Protein AF-A0A916YB67-F1 (afdb_monomer_lite)

Radius of gyration: 15.61 Å; chains: 1; bounding box: 50×26×40 Å

Sequence (137 aa):
MENSEIAQKIKKYHSDEIRLILFICATDLTKYSDDELVNFTEDIEGRIEVLFEPTFLSSISDYIQIDKGIIKDFHKLRNTLTNLYSSQWHKKMKDNKTYWFKVNNLSLDILQKLRLNYIEPLTFIENNFEVDWIYEI

Structure (mmCIF, N/CA/C/O backbone):
data_AF-A0A916YB67-F1
#
_entry.id   AF-A0A916YB67-F1
#
loop_
_atom_site.group_PDB
_atom_site.id
_atom_site.type_symbol
_atom_site.label_atom_id
_atom_site.label_alt_id
_atom_site.label_comp_id
_atom_site.label_asym_id
_atom_site.label_entity_id
_atom_site.label_seq_id
_atom_site.pdbx_PDB_ins_code
_atom_site.Cartn_x
_atom_site.Cartn_y
_atom_site.Cartn_z
_atom_site.occupancy
_atom_site.B_iso_or_equiv
_atom_site.auth_seq_id
_atom_site.auth_comp_id
_atom_site.auth_asym_id
_atom_site.auth_atom_id
_atom_site.pdbx_PDB_model_num
ATOM 1 N N . MET A 1 1 ? 25.055 -2.752 -21.618 1.00 57.00 1 MET A N 1
ATOM 2 C CA . MET A 1 1 ? 24.326 -3.885 -21.007 1.00 57.00 1 MET A CA 1
ATOM 3 C C . MET A 1 1 ? 24.085 -3.646 -19.519 1.00 57.00 1 MET A C 1
ATOM 5 O O . MET A 1 1 ? 22.926 -3.677 -19.137 1.00 57.00 1 MET A O 1
ATOM 9 N N . GLU A 1 2 ? 25.095 -3.264 -18.726 1.00 57.69 2 GLU A N 1
ATOM 10 C CA . GLU A 1 2 ? 24.955 -2.946 -17.282 1.00 57.69 2 GLU A CA 1
ATOM 11 C C . GLU A 1 2 ? 23.834 -1.947 -16.929 1.00 57.69 2 GLU A C 1
ATOM 13 O O . GLU A 1 2 ? 23.067 -2.183 -15.998 1.00 57.69 2 GLU A O 1
ATOM 18 N N . ASN A 1 3 ? 23.651 -0.876 -17.713 1.00 63.28 3 ASN A N 1
ATOM 19 C CA . ASN A 1 3 ? 22.595 0.117 -17.452 1.00 63.28 3 ASN A CA 1
ATOM 20 C C . ASN A 1 3 ? 21.166 -0.462 -17.498 1.00 63.28 3 ASN A C 1
ATOM 22 O O . ASN A 1 3 ? 20.267 0.077 -16.857 1.00 63.28 3 ASN A O 1
ATOM 26 N N . SER A 1 4 ? 20.942 -1.553 -18.240 1.00 78.56 4 SER A N 1
ATOM 27 C CA . SER A 1 4 ? 19.622 -2.192 -18.333 1.00 78.56 4 SER A CA 1
ATOM 28 C C . SER A 1 4 ? 19.315 -3.045 -17.103 1.00 78.56 4 SER A C 1
ATOM 30 O O . SER A 1 4 ? 18.172 -3.078 -16.652 1.00 78.56 4 SER A O 1
ATOM 32 N N . GLU A 1 5 ? 20.318 -3.724 -16.548 1.00 82.12 5 GLU A N 1
ATOM 33 C CA . GLU A 1 5 ? 20.150 -4.576 -15.366 1.00 82.12 5 GLU A CA 1
ATOM 34 C C . GLU A 1 5 ? 19.912 -3.739 -14.110 1.00 82.12 5 GLU A C 1
ATOM 36 O O . GLU A 1 5 ? 19.015 -4.041 -13.323 1.00 82.12 5 GLU A O 1
ATOM 41 N N . ILE A 1 6 ? 20.654 -2.638 -13.956 1.00 84.00 6 ILE A N 1
ATOM 42 C CA . ILE A 1 6 ? 20.450 -1.686 -12.857 1.00 84.00 6 ILE A CA 1
ATOM 43 C C 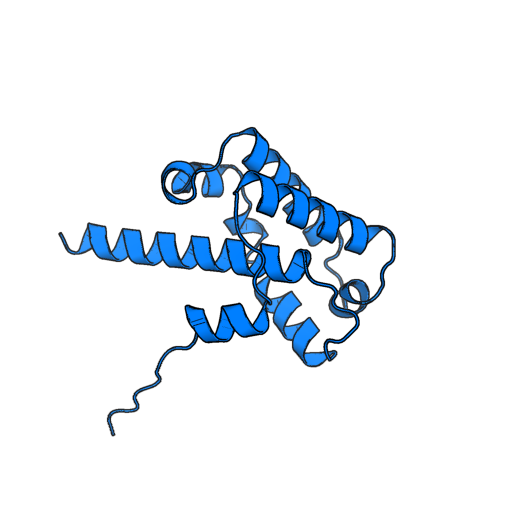. ILE A 1 6 ? 19.033 -1.102 -12.923 1.00 84.00 6 ILE A C 1
ATOM 45 O O . ILE A 1 6 ? 18.315 -1.106 -11.925 1.00 84.00 6 ILE A O 1
ATOM 49 N N . ALA A 1 7 ? 18.586 -0.675 -14.108 1.00 83.88 7 ALA A N 1
ATOM 50 C CA . ALA A 1 7 ? 17.239 -0.137 -14.288 1.00 83.88 7 ALA A CA 1
ATOM 51 C C . ALA A 1 7 ? 16.138 -1.159 -13.944 1.00 83.88 7 ALA A C 1
ATOM 53 O O . ALA A 1 7 ? 15.119 -0.794 -13.358 1.00 83.88 7 ALA A O 1
ATOM 54 N N . GLN A 1 8 ? 16.331 -2.440 -14.274 1.00 86.06 8 GLN A N 1
ATOM 55 C CA . GLN A 1 8 ? 15.388 -3.500 -13.905 1.00 86.06 8 GLN A CA 1
ATOM 56 C C . GLN A 1 8 ? 15.364 -3.761 -12.397 1.00 86.06 8 GLN A C 1
ATOM 58 O O . GLN A 1 8 ? 14.279 -3.916 -11.839 1.00 86.06 8 GLN A O 1
ATOM 63 N N . LYS A 1 9 ? 16.525 -3.760 -11.728 1.00 88.00 9 LYS A N 1
ATOM 64 C CA . LYS A 1 9 ? 16.609 -3.897 -10.264 1.00 88.00 9 LYS A CA 1
ATOM 65 C C . LYS A 1 9 ? 15.870 -2.764 -9.551 1.00 88.00 9 LYS A C 1
ATOM 67 O O . LYS A 1 9 ? 15.098 -3.035 -8.641 1.00 88.00 9 LYS A O 1
ATOM 72 N N . ILE A 1 10 ? 16.031 -1.525 -10.020 1.00 88.69 10 ILE A N 1
ATOM 73 C CA . ILE A 1 10 ? 15.321 -0.355 -9.477 1.00 88.69 10 ILE A CA 1
ATOM 74 C C . ILE A 1 10 ? 13.802 -0.494 -9.665 1.00 88.69 10 ILE A C 1
ATOM 76 O O . ILE A 1 10 ? 13.039 -0.300 -8.724 1.00 88.69 10 ILE A O 1
ATOM 80 N N . LYS A 1 11 ? 13.342 -0.884 -10.863 1.00 89.88 11 LYS A N 1
ATOM 81 C CA . LYS A 1 11 ? 11.906 -1.106 -11.119 1.00 89.88 11 LYS A CA 1
ATOM 82 C C . LYS A 1 11 ? 11.324 -2.221 -10.253 1.00 89.88 11 LYS A C 1
ATOM 84 O O . LYS A 1 11 ? 10.210 -2.073 -9.757 1.00 89.88 11 LYS A O 1
ATOM 89 N N . LYS A 1 12 ? 12.072 -3.314 -10.071 1.00 91.25 12 LYS A N 1
ATOM 90 C CA . LYS A 1 12 ? 11.687 -4.405 -9.174 1.00 91.25 12 LYS A CA 1
ATOM 91 C C . LYS A 1 12 ? 11.536 -3.891 -7.745 1.00 91.25 12 LYS A C 1
ATOM 93 O O . LYS A 1 12 ? 10.480 -4.083 -7.163 1.00 91.25 12 LYS A O 1
ATOM 98 N N . TYR A 1 13 ? 12.543 -3.182 -7.239 1.00 92.81 13 TYR A N 1
ATOM 99 C CA . TYR A 1 13 ? 12.529 -2.622 -5.891 1.00 92.81 13 TYR A CA 1
ATOM 100 C C . TYR A 1 13 ? 11.291 -1.749 -5.649 1.00 92.81 13 TYR A C 1
ATOM 102 O O . TYR A 1 13 ? 10.521 -2.021 -4.737 1.00 92.81 13 TYR A O 1
ATOM 110 N N . HIS A 1 14 ? 11.004 -0.792 -6.536 1.00 94.00 14 HIS A N 1
ATOM 111 C CA . HIS A 1 14 ? 9.805 0.044 -6.407 1.00 94.00 14 HIS A CA 1
ATOM 112 C C . HIS A 1 14 ? 8.495 -0.737 -6.544 1.00 94.00 14 HIS A C 1
ATOM 114 O O . HIS A 1 14 ? 7.504 -0.414 -5.893 1.00 94.00 14 HIS A O 1
ATOM 120 N N . SER A 1 15 ? 8.464 -1.770 -7.390 1.00 93.62 15 SER A N 1
ATOM 121 C CA . SER A 1 15 ? 7.315 -2.673 -7.464 1.00 93.62 15 SER A CA 1
ATOM 122 C C . SER A 1 15 ? 7.099 -3.405 -6.139 1.00 93.62 15 SER A C 1
ATOM 124 O O . SER A 1 15 ? 5.953 -3.580 -5.729 1.00 93.62 15 SER A O 1
ATOM 126 N N . ASP A 1 16 ? 8.168 -3.849 -5.485 1.00 95.00 16 ASP A N 1
ATOM 127 C CA . ASP A 1 16 ? 8.088 -4.537 -4.200 1.00 95.00 16 ASP A CA 1
ATOM 128 C C . ASP A 1 16 ? 7.684 -3.559 -3.084 1.00 95.00 16 ASP A C 1
ATOM 130 O O . ASP A 1 16 ? 6.823 -3.899 -2.276 1.00 95.00 16 ASP A O 1
ATOM 134 N N . GLU A 1 17 ? 8.158 -2.308 -3.099 1.00 95.88 17 GLU A N 1
ATOM 135 C CA . GLU A 1 17 ? 7.683 -1.257 -2.181 1.00 95.88 17 GLU A CA 1
ATOM 136 C C . GLU A 1 17 ? 6.178 -0.981 -2.349 1.00 95.88 17 GLU A C 1
ATOM 138 O O . GLU A 1 17 ? 5.432 -0.929 -1.371 1.00 95.88 17 GLU A O 1
ATOM 143 N N . ILE A 1 18 ? 5.695 -0.859 -3.593 1.00 96.75 18 ILE A N 1
ATOM 144 C CA . ILE A 1 18 ? 4.262 -0.681 -3.881 1.00 96.75 18 ILE A CA 1
ATOM 145 C C . ILE A 1 18 ? 3.447 -1.849 -3.314 1.00 96.75 18 ILE A C 1
ATOM 147 O O . ILE A 1 18 ? 2.389 -1.636 -2.717 1.00 96.75 18 ILE A O 1
ATOM 151 N N . ARG A 1 19 ? 3.927 -3.084 -3.498 1.00 96.62 19 ARG A N 1
ATOM 152 C CA . ARG A 1 19 ? 3.269 -4.291 -2.981 1.00 96.62 19 ARG A CA 1
ATOM 153 C C . ARG A 1 19 ? 3.241 -4.307 -1.462 1.00 96.62 19 ARG A C 1
ATOM 155 O O . ARG A 1 19 ? 2.176 -4.548 -0.907 1.00 96.62 19 ARG A O 1
ATOM 162 N N . LEU A 1 20 ? 4.360 -3.996 -0.812 1.00 97.75 20 LEU A N 1
ATOM 163 C CA . LEU A 1 20 ? 4.443 -3.921 0.642 1.00 97.75 20 LEU A CA 1
ATOM 164 C C . LEU A 1 20 ? 3.402 -2.945 1.202 1.00 97.75 20 LEU A C 1
ATOM 166 O O . LEU A 1 20 ? 2.600 -3.327 2.051 1.00 97.75 20 LEU A O 1
ATOM 170 N N . ILE A 1 21 ? 3.339 -1.725 0.662 1.00 97.81 21 ILE A N 1
ATOM 171 C CA . ILE A 1 21 ? 2.357 -0.717 1.089 1.00 97.81 21 ILE A CA 1
ATOM 172 C C . ILE A 1 21 ? 0.924 -1.240 0.910 1.00 97.81 21 ILE A C 1
ATOM 174 O O . ILE A 1 21 ? 0.092 -1.093 1.810 1.00 97.81 21 ILE A O 1
ATOM 178 N N . LEU A 1 22 ? 0.616 -1.875 -0.228 1.00 97.81 22 LEU A N 1
ATOM 179 C CA . LEU A 1 22 ? -0.703 -2.470 -0.461 1.00 97.81 22 LEU A CA 1
ATOM 180 C C . LEU A 1 22 ? -1.021 -3.586 0.538 1.00 97.81 22 LEU A C 1
ATOM 182 O O . LEU A 1 22 ? -2.147 -3.634 1.032 1.00 97.81 22 LEU A O 1
ATOM 186 N N . PHE A 1 23 ? -0.058 -4.454 0.849 1.00 98.00 23 PHE A N 1
ATOM 187 C CA . PHE A 1 23 ? -0.236 -5.529 1.819 1.00 98.00 23 PHE A CA 1
ATOM 188 C C . PHE A 1 23 ? -0.467 -4.985 3.224 1.00 98.00 23 PHE A C 1
ATOM 190 O O . PHE A 1 23 ? -1.426 -5.409 3.866 1.00 98.00 23 PHE A O 1
ATOM 197 N N . ILE A 1 24 ? 0.315 -3.999 3.675 1.00 96.69 24 ILE A N 1
ATOM 198 C CA . ILE A 1 24 ? 0.100 -3.334 4.972 1.00 96.69 24 ILE A CA 1
ATOM 199 C C . ILE A 1 24 ? -1.328 -2.790 5.048 1.00 96.69 24 ILE A C 1
ATOM 201 O O . ILE A 1 24 ? -2.067 -3.080 5.987 1.00 96.69 24 ILE A O 1
ATOM 205 N N . CYS A 1 25 ? -1.751 -2.051 4.024 1.00 95.81 25 CYS A N 1
ATOM 206 C CA . CYS A 1 25 ? -3.072 -1.432 3.992 1.00 95.81 25 CYS A CA 1
ATOM 207 C C . CYS A 1 25 ? -4.216 -2.459 3.932 1.00 95.81 25 CYS A C 1
ATOM 209 O O . CYS A 1 25 ? -5.274 -2.241 4.522 1.00 95.81 25 CYS A O 1
ATOM 211 N N . ALA A 1 26 ? -4.012 -3.585 3.244 1.00 96.12 26 ALA A N 1
ATOM 212 C CA . ALA A 1 26 ? -4.990 -4.665 3.120 1.00 96.12 26 ALA A CA 1
ATOM 213 C C . ALA A 1 26 ? -5.077 -5.576 4.361 1.00 96.12 26 ALA A C 1
ATOM 215 O O . ALA A 1 26 ? -6.004 -6.380 4.462 1.00 96.12 26 ALA A O 1
ATOM 216 N N . THR A 1 27 ? -4.149 -5.452 5.312 1.00 94.69 27 THR A N 1
ATOM 217 C CA . THR A 1 27 ? -4.054 -6.335 6.482 1.00 94.69 27 THR A CA 1
ATOM 218 C C . THR A 1 27 ? -4.998 -5.919 7.615 1.00 94.69 27 THR A C 1
ATOM 220 O O . THR A 1 27 ? -5.240 -4.733 7.847 1.00 94.69 27 THR A O 1
ATOM 223 N N . ASP A 1 28 ? -5.512 -6.905 8.360 1.00 91.69 28 ASP A N 1
ATOM 224 C CA . ASP A 1 28 ? -6.115 -6.678 9.679 1.00 91.69 28 ASP A CA 1
ATOM 225 C C . ASP A 1 28 ? -5.010 -6.419 10.712 1.00 91.69 28 ASP A C 1
ATOM 227 O O . ASP A 1 28 ? -4.317 -7.332 11.165 1.00 91.69 28 ASP A O 1
ATOM 231 N N . LEU A 1 29 ? -4.856 -5.152 11.084 1.00 92.50 29 LEU A N 1
ATOM 232 C CA . LEU A 1 29 ? -3.763 -4.681 11.928 1.00 92.50 29 LEU A CA 1
ATOM 233 C C . LEU A 1 29 ? -4.044 -4.779 13.435 1.00 92.50 29 LEU A C 1
ATOM 235 O O . LEU A 1 29 ? -3.210 -4.388 14.252 1.00 92.50 29 LEU A O 1
ATOM 239 N N . THR A 1 30 ? -5.197 -5.322 13.836 1.00 90.88 30 THR A N 1
ATOM 240 C CA . THR A 1 30 ? -5.609 -5.387 15.250 1.00 90.88 30 THR A CA 1
ATOM 241 C C . THR A 1 30 ? -4.674 -6.221 16.130 1.00 90.88 30 THR A C 1
ATOM 243 O O . THR A 1 30 ? -4.621 -5.998 17.340 1.00 90.88 30 THR A O 1
ATOM 246 N N . LYS A 1 31 ? -3.925 -7.160 15.536 1.00 91.12 31 LYS A N 1
ATOM 247 C CA . LYS A 1 31 ? -3.012 -8.075 16.241 1.00 91.12 31 LYS A CA 1
ATOM 248 C C . LYS A 1 31 ? -1.560 -7.604 16.318 1.00 91.12 31 LYS A C 1
ATOM 250 O O . LYS A 1 31 ? -0.798 -8.203 17.069 1.00 91.12 31 LYS A O 1
ATOM 255 N N . TYR A 1 32 ? -1.187 -6.564 15.578 1.00 93.75 32 TYR A N 1
ATOM 256 C CA . TYR A 1 32 ? 0.185 -6.058 15.565 1.00 93.75 32 TYR A CA 1
ATOM 257 C C . TYR A 1 32 ? 0.455 -5.222 16.818 1.00 93.75 32 TYR A C 1
ATOM 259 O O . TYR A 1 32 ? -0.432 -4.557 17.362 1.00 93.75 32 TYR A O 1
ATOM 267 N N . SER A 1 33 ? 1.685 -5.261 17.304 1.00 95.25 33 SER A N 1
ATOM 268 C CA . SER A 1 33 ? 2.202 -4.392 18.358 1.00 95.25 33 SER A CA 1
ATOM 269 C C . SER A 1 33 ? 2.280 -2.937 17.888 1.00 95.25 33 SER A C 1
ATOM 271 O O . SER A 1 33 ? 2.215 -2.645 16.698 1.00 95.25 33 SER A O 1
ATOM 273 N N . ASP A 1 34 ? 2.377 -1.994 18.825 1.00 93.75 34 ASP A N 1
ATOM 274 C CA . ASP A 1 34 ? 2.508 -0.579 18.453 1.00 93.75 34 ASP A CA 1
ATOM 275 C C . ASP A 1 34 ? 3.828 -0.307 17.713 1.00 93.75 34 ASP A C 1
ATOM 277 O O . ASP A 1 34 ? 3.821 0.483 16.774 1.00 93.75 34 ASP A O 1
ATOM 281 N N . ASP A 1 35 ? 4.912 -1.005 18.065 1.00 95.50 35 ASP A N 1
ATOM 282 C CA . ASP A 1 35 ? 6.216 -0.867 17.405 1.00 95.50 35 ASP A CA 1
ATOM 283 C C . ASP A 1 35 ? 6.158 -1.323 15.938 1.00 95.50 35 ASP A C 1
ATOM 285 O O . ASP A 1 35 ? 6.609 -0.607 15.046 1.00 95.50 35 ASP A O 1
ATOM 289 N N . GLU A 1 36 ? 5.519 -2.465 15.654 1.00 95.69 36 GLU A N 1
ATOM 290 C CA . GLU A 1 36 ? 5.306 -2.931 14.273 1.00 95.69 36 GLU A CA 1
ATOM 291 C C . GLU A 1 36 ? 4.478 -1.933 13.456 1.00 95.69 36 GLU A C 1
ATOM 293 O O . GLU A 1 36 ? 4.760 -1.692 12.284 1.00 95.69 36 GLU A O 1
ATOM 298 N N . LEU A 1 37 ? 3.471 -1.308 14.071 1.00 94.50 37 LEU A N 1
ATOM 299 C CA . LEU A 1 37 ? 2.662 -0.306 13.384 1.00 94.50 37 LEU A CA 1
ATOM 300 C C . LEU A 1 37 ? 3.408 0.999 13.146 1.00 94.50 37 LEU A C 1
ATOM 302 O O . LEU A 1 37 ? 3.168 1.640 12.127 1.00 94.50 37 LEU A O 1
ATOM 306 N N . VAL A 1 38 ? 4.298 1.400 14.055 1.00 94.94 38 VAL A N 1
ATOM 307 C CA . VAL A 1 38 ? 5.201 2.530 13.818 1.00 94.94 38 VAL A CA 1
ATOM 308 C C . VAL A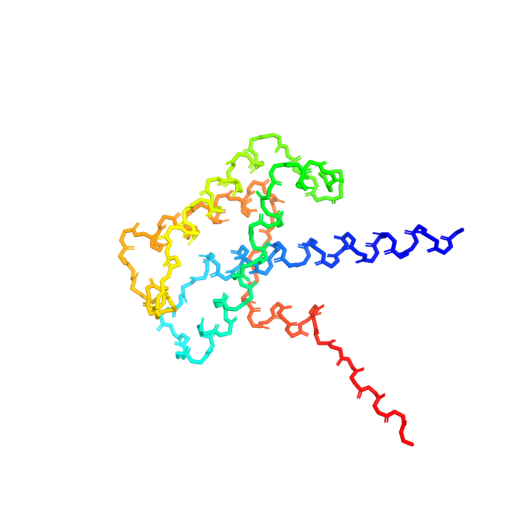 1 38 ? 6.083 2.232 12.607 1.00 94.94 38 VAL A C 1
ATOM 310 O O . VAL A 1 38 ? 6.102 3.039 11.679 1.00 94.94 38 VAL A O 1
ATOM 313 N N . ASN A 1 39 ? 6.692 1.046 12.542 1.00 94.69 39 ASN A N 1
ATOM 314 C CA . ASN A 1 39 ? 7.504 0.641 11.391 1.00 94.69 39 ASN A CA 1
ATOM 315 C C . ASN A 1 39 ? 6.689 0.669 10.089 1.00 94.69 39 ASN A C 1
ATOM 317 O O . ASN A 1 39 ? 7.118 1.252 9.100 1.00 94.69 39 ASN A O 1
ATOM 321 N N . PHE A 1 40 ? 5.457 0.151 10.100 1.00 95.19 40 PHE A N 1
ATOM 322 C CA . PHE A 1 40 ? 4.573 0.241 8.936 1.00 95.19 40 PHE A CA 1
ATOM 323 C C . PHE A 1 40 ? 4.233 1.674 8.539 1.00 95.19 40 PHE A C 1
ATOM 325 O O . PHE A 1 40 ? 4.128 1.966 7.348 1.00 95.19 40 PHE A O 1
ATOM 332 N N . THR A 1 41 ? 4.044 2.581 9.500 1.00 94.25 41 THR A N 1
ATOM 333 C CA . THR A 1 41 ? 3.844 3.989 9.157 1.00 94.25 41 THR A CA 1
ATOM 334 C C . THR A 1 41 ? 5.076 4.598 8.506 1.00 94.25 41 THR A C 1
ATOM 336 O O . THR A 1 41 ? 4.918 5.313 7.523 1.00 94.25 41 THR A O 1
ATOM 339 N N . GLU A 1 42 ? 6.279 4.269 8.974 1.00 93.19 42 GLU A N 1
ATOM 340 C CA . GLU A 1 42 ? 7.540 4.717 8.369 1.00 93.19 42 GLU A CA 1
ATOM 341 C C . GLU A 1 42 ? 7.750 4.122 6.972 1.00 93.19 42 GLU A C 1
ATOM 343 O O . GLU A 1 42 ? 8.226 4.805 6.067 1.00 93.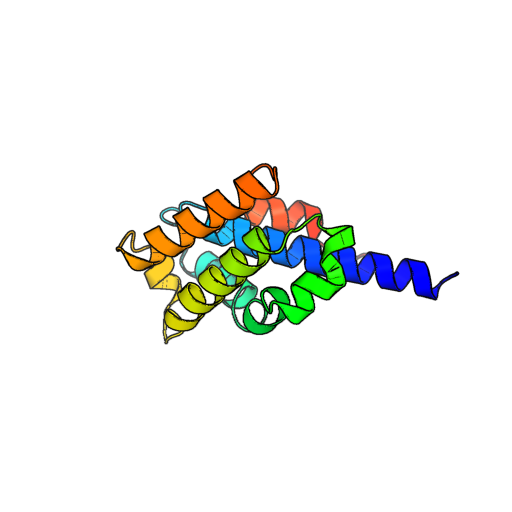19 42 GLU A O 1
ATOM 348 N N . ASP A 1 43 ? 7.321 2.876 6.760 1.00 94.00 43 ASP A N 1
ATOM 349 C CA . ASP A 1 43 ? 7.384 2.222 5.456 1.00 94.00 43 ASP A CA 1
ATOM 350 C C . ASP A 1 43 ? 6.423 2.818 4.419 1.00 94.00 43 ASP A C 1
ATOM 352 O O . ASP A 1 43 ? 6.609 2.609 3.216 1.00 94.00 43 ASP A O 1
ATOM 356 N N . ILE A 1 44 ? 5.402 3.551 4.867 1.00 95.12 44 ILE A N 1
ATOM 357 C CA . ILE A 1 44 ? 4.421 4.226 4.011 1.00 95.12 44 ILE A CA 1
ATOM 358 C C . ILE A 1 44 ? 4.770 5.707 3.836 1.00 95.12 44 ILE A C 1
ATOM 360 O O . ILE A 1 44 ? 4.714 6.224 2.715 1.00 95.12 44 ILE A O 1
ATOM 364 N N . GLU A 1 45 ? 5.083 6.394 4.934 1.00 92.62 45 GLU A N 1
ATOM 365 C CA . GLU A 1 45 ? 5.241 7.844 4.998 1.00 92.62 45 GLU A CA 1
ATOM 366 C C . GLU A 1 45 ? 6.398 8.325 4.108 1.00 92.62 45 GLU A C 1
ATOM 368 O O . GLU A 1 45 ? 7.497 7.775 4.108 1.00 92.62 45 GLU A O 1
ATOM 373 N N . GLY A 1 46 ? 6.140 9.328 3.264 1.00 86.69 46 GLY A N 1
ATOM 374 C CA . GLY A 1 46 ? 7.085 9.832 2.265 1.00 86.69 46 GLY A CA 1
ATOM 375 C C . GLY A 1 46 ? 7.197 8.964 1.005 1.00 86.69 46 GLY A C 1
ATOM 376 O O . GLY A 1 46 ? 7.342 9.507 -0.095 1.00 86.69 46 GLY A O 1
ATOM 377 N N . ARG A 1 47 ? 7.102 7.630 1.119 1.00 93.94 47 ARG A N 1
ATOM 378 C CA . ARG A 1 47 ? 7.175 6.720 -0.039 1.00 93.94 47 ARG A CA 1
ATOM 379 C C . ARG A 1 47 ? 5.915 6.790 -0.888 1.00 93.94 47 ARG A C 1
ATOM 381 O O . ARG A 1 47 ? 6.002 6.905 -2.113 1.00 93.94 47 ARG A O 1
ATOM 388 N N . ILE A 1 48 ? 4.738 6.743 -0.267 1.00 95.06 48 ILE A N 1
ATOM 389 C CA . ILE A 1 48 ? 3.471 6.714 -1.009 1.00 95.06 48 ILE A CA 1
ATOM 390 C C . ILE A 1 48 ? 3.248 7.989 -1.832 1.00 95.06 48 ILE A C 1
ATOM 392 O O . ILE A 1 48 ? 2.667 7.934 -2.917 1.00 95.06 48 ILE A O 1
ATOM 396 N N . GLU A 1 49 ? 3.754 9.136 -1.377 1.00 94.00 49 GLU A N 1
ATOM 397 C CA . GLU A 1 49 ? 3.658 10.399 -2.106 1.00 94.00 49 GLU A CA 1
ATOM 398 C C . GLU A 1 49 ? 4.447 10.424 -3.405 1.00 94.00 49 GLU A C 1
ATOM 400 O O . GLU A 1 49 ? 4.142 11.264 -4.245 1.00 94.00 49 GLU A O 1
ATOM 405 N N . VAL A 1 50 ? 5.421 9.531 -3.572 1.00 94.94 50 VAL A N 1
ATOM 406 C CA . VAL A 1 50 ? 6.195 9.374 -4.806 1.00 94.94 50 VAL A CA 1
ATOM 407 C C . VAL A 1 50 ? 5.688 8.168 -5.587 1.00 94.94 50 VAL A C 1
ATOM 409 O O . VAL A 1 50 ? 5.335 8.286 -6.759 1.00 94.94 50 VAL A O 1
ATOM 412 N N . LEU A 1 51 ? 5.605 7.008 -4.934 1.00 96.50 51 LEU A N 1
ATOM 413 C CA . LEU A 1 51 ? 5.306 5.737 -5.588 1.00 96.50 51 LEU A CA 1
ATOM 414 C C . LEU A 1 51 ? 3.883 5.680 -6.147 1.00 96.50 51 LEU A C 1
ATOM 416 O O . LEU A 1 51 ? 3.646 4.981 -7.129 1.00 96.50 51 LEU A O 1
ATOM 420 N N . PHE A 1 52 ? 2.924 6.387 -5.538 1.00 96.81 52 PHE A N 1
ATOM 421 C CA . PHE A 1 52 ? 1.526 6.389 -5.988 1.00 96.81 52 PHE A CA 1
ATOM 422 C C . PHE A 1 52 ? 1.170 7.653 -6.789 1.00 96.81 52 PHE A C 1
ATOM 424 O O . PHE A 1 52 ? -0.008 7.920 -7.052 1.00 96.81 52 PHE A O 1
ATOM 431 N N . GLU A 1 53 ? 2.168 8.437 -7.209 1.00 96.06 53 GLU A N 1
ATOM 432 C CA . GLU A 1 53 ? 1.952 9.512 -8.177 1.00 96.06 53 GLU A CA 1
ATOM 433 C C . GLU A 1 53 ? 1.564 8.934 -9.541 1.00 96.06 53 GLU A C 1
ATOM 435 O O . GLU A 1 53 ? 2.238 8.026 -10.044 1.00 96.06 53 GLU A O 1
ATOM 440 N N . PRO A 1 54 ? 0.529 9.475 -10.211 1.00 95.56 54 PRO A N 1
ATOM 441 C CA . PRO A 1 54 ? 0.126 8.986 -11.523 1.00 95.56 54 PRO A CA 1
ATOM 442 C C . PRO A 1 54 ? 1.251 9.001 -12.560 1.00 95.56 54 PRO A C 1
ATOM 444 O O . PRO A 1 54 ? 1.306 8.118 -13.417 1.00 95.56 54 PRO A O 1
ATOM 447 N N . THR A 1 55 ? 2.147 9.989 -12.496 1.00 95.44 55 THR A N 1
ATOM 448 C CA . THR A 1 55 ? 3.299 10.115 -13.400 1.00 95.44 55 THR A CA 1
ATOM 449 C C . THR A 1 55 ? 4.323 9.008 -13.165 1.00 95.44 55 THR A C 1
ATOM 451 O O . THR A 1 55 ? 4.754 8.374 -14.129 1.00 95.44 55 THR A O 1
ATOM 454 N N . PHE A 1 56 ? 4.658 8.723 -11.903 1.00 95.38 56 PHE A N 1
ATOM 455 C CA . PHE A 1 56 ? 5.560 7.633 -11.538 1.00 95.38 56 PHE A CA 1
ATOM 456 C C . PHE A 1 56 ? 4.980 6.276 -11.944 1.00 95.38 56 PHE A C 1
ATOM 458 O O . PHE A 1 56 ? 5.617 5.538 -12.695 1.00 95.38 56 PHE A O 1
ATOM 465 N N . LEU A 1 57 ? 3.736 5.990 -11.551 1.00 95.19 57 LEU A N 1
ATOM 466 C CA . LEU A 1 57 ? 3.036 4.752 -11.901 1.00 95.19 57 LEU A CA 1
ATOM 467 C C . LEU A 1 57 ? 2.953 4.546 -13.416 1.00 95.19 57 LEU A C 1
ATOM 469 O O . LEU A 1 57 ? 3.220 3.453 -13.909 1.00 95.19 57 LEU A O 1
ATOM 473 N N . SER A 1 58 ? 2.667 5.606 -14.177 1.00 92.94 58 SER A N 1
ATOM 474 C CA . SER A 1 58 ? 2.682 5.540 -15.643 1.00 92.94 58 SER A CA 1
ATOM 475 C C . SER A 1 58 ? 4.066 5.163 -16.184 1.00 92.94 58 SER A C 1
ATOM 477 O O . SER A 1 58 ? 4.149 4.363 -17.113 1.00 92.94 58 SER A O 1
ATOM 479 N N . SER A 1 59 ? 5.151 5.674 -15.588 1.00 91.62 59 SER A N 1
ATOM 480 C CA . SER A 1 59 ? 6.529 5.391 -16.027 1.00 91.62 59 SER A CA 1
ATOM 481 C C . SER A 1 59 ? 6.970 3.935 -15.821 1.00 91.62 59 SER A C 1
ATOM 483 O O . SER A 1 59 ? 7.843 3.444 -16.541 1.00 91.62 59 SER A O 1
ATOM 485 N N . ILE A 1 60 ? 6.353 3.227 -14.869 1.00 90.12 60 ILE A N 1
ATOM 486 C CA . ILE A 1 60 ? 6.620 1.808 -14.591 1.00 90.12 60 ILE A CA 1
ATOM 487 C C . ILE A 1 60 ? 5.475 0.889 -15.034 1.00 90.12 60 ILE A C 1
ATOM 489 O O . ILE A 1 60 ? 5.537 -0.315 -14.796 1.00 90.12 60 ILE A O 1
ATOM 493 N N . SER A 1 61 ? 4.450 1.431 -15.697 1.00 87.75 61 SER A N 1
ATOM 494 C CA . SER A 1 61 ? 3.188 0.728 -15.952 1.00 87.75 61 SER A CA 1
ATOM 495 C C . SER A 1 61 ? 3.338 -0.559 -16.755 1.00 87.75 61 SER A C 1
ATOM 497 O O . SER A 1 61 ? 2.702 -1.554 -16.416 1.00 87.75 61 SER A O 1
ATOM 499 N N . ASP A 1 62 ? 4.242 -0.581 -17.734 1.00 83.44 62 ASP A N 1
ATOM 500 C CA . ASP A 1 62 ? 4.553 -1.778 -18.522 1.00 83.44 62 ASP A CA 1
ATOM 501 C C . ASP A 1 62 ? 5.166 -2.904 -17.672 1.00 83.44 62 ASP A C 1
ATOM 503 O O . ASP A 1 62 ? 4.994 -4.082 -17.977 1.00 83.44 62 ASP A O 1
ATOM 507 N N . TYR A 1 63 ? 5.880 -2.553 -16.596 1.00 86.31 63 TYR A N 1
ATOM 508 C CA . TYR A 1 63 ? 6.533 -3.518 -15.710 1.00 86.31 63 TYR A CA 1
ATOM 509 C C . TYR A 1 63 ? 5.541 -4.144 -14.724 1.00 86.31 63 TYR A C 1
ATOM 511 O O . TYR A 1 63 ? 5.549 -5.356 -14.525 1.00 86.31 63 TYR A O 1
ATOM 519 N N . ILE A 1 64 ? 4.670 -3.323 -14.129 1.00 84.69 64 ILE A N 1
ATOM 520 C CA . ILE A 1 64 ? 3.687 -3.762 -13.123 1.00 84.69 64 ILE A CA 1
ATOM 521 C C . ILE A 1 64 ? 2.288 -4.046 -13.695 1.00 84.69 64 ILE A C 1
ATOM 523 O O . ILE A 1 64 ? 1.391 -4.417 -12.945 1.00 84.69 64 ILE A O 1
ATOM 527 N N . GLN A 1 65 ? 2.108 -3.907 -15.011 1.00 87.56 65 GLN A N 1
ATOM 528 C CA . GLN A 1 65 ? 0.870 -4.185 -15.752 1.00 87.56 65 GLN A CA 1
ATOM 529 C C . GLN A 1 65 ? -0.352 -3.410 -15.235 1.00 87.56 65 GLN A C 1
ATOM 531 O O . GLN A 1 65 ? -1.422 -3.977 -15.015 1.00 87.56 65 GLN A O 1
ATOM 536 N N . ILE A 1 66 ? -0.204 -2.096 -15.050 1.00 89.94 66 ILE A N 1
ATOM 537 C CA . ILE A 1 66 ? -1.289 -1.238 -14.550 1.00 89.94 66 ILE A CA 1
ATOM 538 C C . ILE A 1 66 ? -1.917 -0.385 -15.641 1.00 89.94 66 ILE A C 1
ATOM 540 O O . ILE A 1 66 ? -1.232 0.231 -16.455 1.00 89.94 66 ILE A O 1
ATOM 544 N N . ASP A 1 67 ? -3.244 -0.303 -15.620 1.00 92.19 67 ASP A N 1
ATOM 545 C CA . ASP A 1 67 ? -4.003 0.569 -16.507 1.00 92.19 67 ASP A CA 1
ATOM 546 C C . ASP A 1 67 ? -4.355 1.917 -15.848 1.00 92.19 67 ASP A C 1
ATOM 548 O O . ASP A 1 67 ? -4.150 2.158 -14.654 1.00 92.19 67 ASP A O 1
ATOM 552 N N . LYS A 1 68 ? -4.935 2.827 -16.640 1.00 90.94 68 LYS A N 1
ATOM 553 C CA . LYS A 1 68 ? -5.365 4.156 -16.170 1.00 90.94 68 LYS A CA 1
ATOM 554 C C . LYS A 1 68 ? -6.426 4.101 -15.066 1.00 90.94 68 LYS A C 1
ATOM 556 O O . LYS A 1 68 ? -6.545 5.063 -14.309 1.00 90.94 68 LYS A O 1
ATOM 561 N N . GLY A 1 69 ? -7.238 3.047 -15.010 1.00 94.06 69 GLY A N 1
ATOM 562 C CA . GLY A 1 69 ? -8.227 2.842 -13.956 1.00 94.06 69 GLY A CA 1
ATOM 563 C C . GLY A 1 69 ? -7.545 2.545 -12.625 1.00 94.06 69 GLY A C 1
ATOM 564 O O . GLY A 1 69 ? -7.814 3.228 -11.640 1.00 94.06 69 GLY A O 1
ATOM 565 N N . ILE A 1 70 ? -6.594 1.613 -12.632 1.00 95.00 70 ILE A N 1
ATOM 566 C CA . ILE A 1 70 ? -5.799 1.234 -11.460 1.00 95.00 70 ILE A CA 1
ATOM 567 C C . ILE A 1 70 ? -4.971 2.423 -10.952 1.00 95.00 70 ILE A C 1
ATOM 569 O O . ILE A 1 70 ? -4.974 2.701 -9.755 1.00 95.00 70 ILE A O 1
ATOM 573 N N . ILE A 1 71 ? -4.348 3.204 -11.845 1.00 95.88 71 ILE A N 1
ATOM 574 C CA . ILE A 1 71 ? -3.613 4.434 -11.477 1.00 95.88 71 ILE A CA 1
ATOM 575 C C . ILE A 1 71 ? -4.516 5.422 -10.720 1.00 95.88 71 ILE A C 1
ATOM 577 O O . ILE A 1 71 ? -4.104 6.005 -9.716 1.00 95.88 71 ILE A O 1
ATOM 581 N N . LYS A 1 72 ? -5.769 5.609 -11.156 1.00 96.00 72 LYS A N 1
ATOM 582 C CA . LYS A 1 72 ? -6.713 6.482 -10.437 1.00 96.00 72 LYS A CA 1
ATOM 583 C C . LYS A 1 72 ? -7.015 5.965 -9.034 1.00 96.00 72 LYS A C 1
ATOM 585 O O . LYS A 1 72 ? -7.203 6.779 -8.133 1.00 96.00 72 LYS A O 1
ATOM 590 N N . ASP A 1 73 ? -7.085 4.652 -8.848 1.00 96.88 73 ASP A N 1
ATOM 591 C CA . ASP A 1 73 ? -7.346 4.062 -7.537 1.00 96.88 73 ASP A CA 1
ATOM 592 C C . ASP A 1 73 ? -6.131 4.172 -6.612 1.00 96.88 73 ASP A C 1
ATOM 594 O O . ASP A 1 73 ? -6.303 4.567 -5.461 1.00 96.88 73 ASP A O 1
ATOM 598 N N . PHE A 1 74 ? -4.908 3.990 -7.124 1.00 97.31 74 PHE A N 1
ATOM 599 C CA . PHE A 1 74 ? -3.684 4.318 -6.382 1.00 97.31 74 PHE A CA 1
ATOM 600 C C . PHE A 1 74 ? -3.657 5.781 -5.930 1.00 97.31 74 PHE A C 1
ATOM 602 O O . PHE A 1 74 ? -3.380 6.068 -4.768 1.00 97.31 74 PHE A O 1
ATOM 609 N N . HIS A 1 75 ? -4.019 6.716 -6.811 1.00 96.25 75 HIS A N 1
ATOM 610 C CA . HIS A 1 75 ? -4.078 8.133 -6.457 1.00 96.25 75 HIS A CA 1
ATOM 611 C C . HIS A 1 75 ? -5.127 8.426 -5.366 1.00 96.25 75 HIS A C 1
ATOM 613 O O . HIS A 1 75 ? -4.888 9.234 -4.468 1.00 96.25 75 HIS A O 1
ATOM 619 N N . LYS A 1 76 ? -6.288 7.754 -5.391 1.00 96.25 76 LYS A N 1
ATOM 620 C CA . LYS A 1 76 ? -7.276 7.848 -4.298 1.00 96.25 76 LYS A CA 1
ATOM 621 C C . LYS A 1 76 ? -6.733 7.271 -2.993 1.00 96.25 76 LYS A C 1
ATOM 623 O O . LYS A 1 76 ? -6.952 7.873 -1.942 1.00 96.25 76 LYS A O 1
ATOM 628 N N . LEU A 1 77 ? -6.055 6.125 -3.056 1.00 96.69 77 LEU A N 1
ATOM 629 C CA . LEU A 1 77 ? -5.454 5.479 -1.894 1.00 96.69 77 LEU A CA 1
ATOM 630 C C . LEU A 1 77 ? -4.402 6.393 -1.258 1.00 96.69 77 LEU A C 1
ATOM 632 O O . LEU A 1 77 ? -4.492 6.662 -0.062 1.00 96.69 77 LEU A O 1
ATOM 636 N N . ARG A 1 78 ? -3.512 6.977 -2.071 1.00 95.94 78 ARG A N 1
ATOM 637 C CA . ARG A 1 78 ? -2.554 8.008 -1.648 1.00 95.94 78 ARG A CA 1
ATOM 638 C C . ARG A 1 78 ? -3.246 9.133 -0.890 1.00 95.94 78 ARG A C 1
ATOM 640 O O . ARG A 1 78 ? -2.930 9.354 0.269 1.00 95.94 78 ARG A O 1
ATOM 647 N N . ASN A 1 79 ? -4.228 9.793 -1.506 1.00 94.44 79 ASN A N 1
ATOM 648 C CA . ASN A 1 79 ? -4.925 10.917 -0.872 1.00 94.44 79 ASN A CA 1
ATOM 649 C C . ASN A 1 79 ? -5.634 10.507 0.426 1.00 94.44 79 ASN A C 1
ATOM 651 O O . ASN A 1 79 ? -5.766 11.304 1.350 1.00 94.44 79 ASN A O 1
ATOM 655 N N . THR A 1 80 ? -6.124 9.270 0.505 1.00 92.56 80 THR A N 1
ATOM 656 C CA . THR A 1 80 ? -6.776 8.760 1.715 1.00 92.56 80 THR A CA 1
ATOM 657 C C . THR A 1 80 ? -5.763 8.565 2.843 1.00 92.56 80 THR A C 1
ATOM 659 O O . THR A 1 80 ? -6.044 8.967 3.969 1.00 92.56 80 THR A O 1
ATOM 662 N N . LEU A 1 81 ? -4.590 8.003 2.541 1.00 92.50 81 LEU A N 1
ATOM 663 C CA . LEU A 1 81 ? -3.511 7.772 3.504 1.00 92.50 81 LEU A CA 1
ATOM 664 C C . LEU A 1 81 ? -2.837 9.068 3.952 1.00 92.50 81 LEU A C 1
ATOM 666 O O . LEU A 1 81 ? -2.695 9.281 5.150 1.00 92.50 81 LEU A O 1
ATOM 670 N N . THR A 1 82 ? -2.516 9.983 3.038 1.00 91.88 82 THR A N 1
ATOM 671 C CA . THR A 1 82 ? -1.880 11.262 3.399 1.00 91.88 82 THR A CA 1
ATOM 672 C C . THR A 1 82 ? -2.780 12.125 4.285 1.00 91.88 82 THR A C 1
ATOM 674 O O . THR A 1 82 ? -2.295 12.865 5.132 1.00 91.88 82 THR A O 1
ATOM 677 N N . ASN A 1 83 ? -4.106 11.996 4.165 1.00 88.69 83 ASN A N 1
ATOM 678 C CA . ASN A 1 83 ? -5.055 12.648 5.074 1.00 88.69 83 ASN A CA 1
ATOM 679 C C . ASN A 1 83 ? -5.061 12.048 6.493 1.00 88.69 83 ASN A C 1
ATOM 681 O O . ASN A 1 83 ? -5.616 12.651 7.413 1.00 88.69 83 ASN A O 1
ATOM 685 N N . LEU A 1 84 ? -4.488 10.856 6.687 1.00 86.00 84 LEU A N 1
ATOM 686 C CA . LEU A 1 84 ? -4.330 10.248 8.008 1.00 86.00 84 LEU A CA 1
ATOM 687 C C . LEU A 1 84 ? -3.080 10.729 8.734 1.00 86.00 84 LEU A C 1
ATOM 689 O O . LEU A 1 84 ? -3.051 10.596 9.965 1.00 86.00 84 LEU A O 1
ATOM 693 N N . TYR A 1 85 ? -2.116 11.305 8.009 1.00 87.44 85 TYR A N 1
ATOM 694 C CA . TYR A 1 85 ? -0.841 11.743 8.557 1.00 87.44 85 TYR A CA 1
ATOM 695 C C . TYR A 1 85 ? -1.066 12.763 9.659 1.00 87.44 85 TYR A C 1
ATOM 697 O O . TYR A 1 85 ? -1.590 13.862 9.476 1.00 87.44 85 TYR A O 1
ATOM 705 N N . SER A 1 86 ? -0.709 12.342 10.858 1.00 83.00 86 SER A N 1
ATOM 706 C CA . SER A 1 86 ? -0.683 13.171 12.045 1.00 83.00 86 SER A CA 1
ATOM 707 C C . SER A 1 86 ? 0.177 12.479 13.084 1.00 83.00 86 SER A C 1
ATOM 709 O O . SER A 1 86 ? 0.499 11.295 12.960 1.00 83.00 86 SER A O 1
ATOM 711 N N . SER A 1 87 ? 0.434 13.178 14.187 1.00 79.12 87 SER A N 1
ATOM 712 C CA . SER A 1 87 ? 0.981 12.535 15.378 1.00 79.12 87 SER A CA 1
ATOM 713 C C . SER A 1 87 ? 0.182 11.270 15.724 1.00 79.12 87 SER A C 1
ATOM 715 O O . SER A 1 87 ? -1.055 11.285 15.709 1.00 79.12 87 SER A O 1
ATOM 717 N N . GLN A 1 88 ? 0.909 10.179 15.979 1.00 84.44 88 GLN A N 1
ATOM 718 C CA . GLN A 1 88 ? 0.388 8.865 16.371 1.00 84.44 88 GLN A CA 1
ATOM 719 C C . GLN A 1 88 ? -0.613 8.230 15.388 1.00 84.44 88 GLN A C 1
ATOM 721 O O . GLN A 1 88 ? -1.532 7.522 15.806 1.00 84.44 88 GLN A O 1
ATOM 726 N N . TRP A 1 89 ? -0.465 8.459 14.079 1.00 89.19 89 TRP A N 1
ATOM 727 C CA . TRP A 1 89 ? -1.382 7.869 13.100 1.00 89.19 89 TRP A CA 1
ATOM 728 C C . TRP A 1 89 ? -1.313 6.334 13.020 1.00 89.19 89 TRP A C 1
ATOM 730 O O . TRP A 1 89 ? -2.329 5.729 12.685 1.00 89.19 89 TRP A O 1
ATOM 740 N N . HIS A 1 90 ? -0.221 5.703 13.476 1.00 91.00 90 HIS A N 1
ATOM 741 C CA . HIS A 1 90 ? -0.136 4.248 13.687 1.00 91.00 90 HIS A CA 1
ATOM 742 C C . HIS A 1 90 ? -1.298 3.709 14.544 1.00 91.00 90 HIS A C 1
ATOM 744 O O . HIS A 1 90 ? -1.868 2.661 14.253 1.00 91.00 90 HIS A O 1
ATOM 750 N N . LYS A 1 91 ? -1.766 4.468 15.547 1.00 89.19 91 LYS A N 1
ATOM 751 C CA . LYS A 1 91 ? -2.924 4.072 16.375 1.00 89.19 91 LYS A CA 1
ATOM 752 C C . LYS A 1 91 ? -4.229 4.047 15.584 1.00 89.19 91 LYS A C 1
ATOM 754 O O . LYS A 1 91 ? -5.117 3.250 15.873 1.00 89.19 91 LYS A O 1
ATOM 759 N N . LYS A 1 92 ? -4.347 4.900 14.561 1.00 87.00 92 LYS A N 1
ATOM 760 C CA . LYS A 1 92 ? -5.519 4.942 13.676 1.00 87.00 92 LYS A CA 1
ATOM 761 C C . LYS A 1 92 ? -5.591 3.721 12.758 1.00 87.00 92 LYS A C 1
ATOM 763 O O . LYS A 1 92 ? -6.662 3.469 12.221 1.00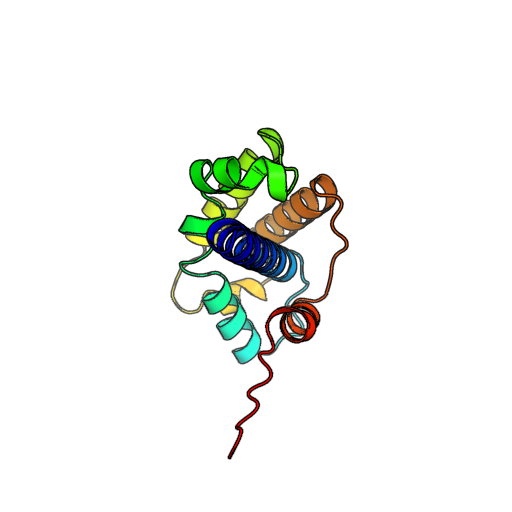 87.00 92 LYS A O 1
ATOM 768 N N . MET A 1 93 ? -4.487 2.989 12.586 1.00 87.75 93 MET A N 1
ATOM 769 C CA . MET A 1 93 ? -4.441 1.761 11.790 1.00 87.75 93 MET A CA 1
ATOM 770 C C . MET A 1 93 ? -5.105 0.576 12.513 1.00 87.75 93 MET A C 1
ATOM 772 O O . MET A 1 93 ? -5.695 -0.282 11.865 1.00 87.75 93 MET A O 1
ATOM 776 N N . LYS A 1 94 ? -5.067 0.546 13.856 1.00 83.94 94 LYS A N 1
ATOM 777 C CA . LYS A 1 94 ? -5.803 -0.443 14.677 1.00 83.94 94 LYS A CA 1
ATOM 778 C C . LYS A 1 94 ? -7.281 -0.132 14.789 1.00 83.94 94 LYS A C 1
ATOM 780 O O . LYS A 1 94 ? -8.116 -1.031 14.881 1.00 83.94 94 LYS A O 1
ATOM 785 N N . ASP A 1 95 ? -7.595 1.156 14.851 1.00 74.81 95 ASP A N 1
A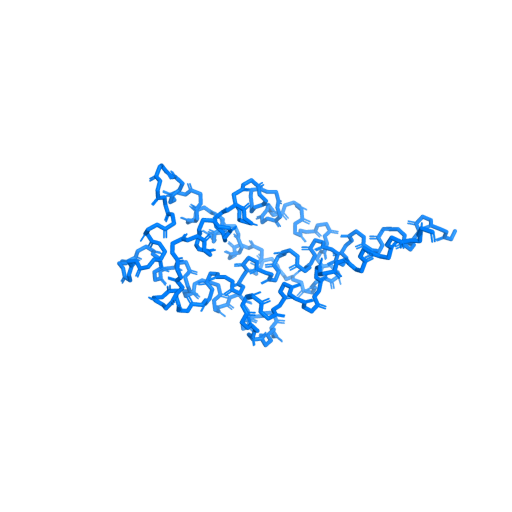TOM 786 C CA . ASP A 1 95 ? -8.962 1.614 14.972 1.00 74.81 95 ASP A CA 1
ATOM 787 C C . ASP A 1 95 ? -9.697 1.291 13.670 1.00 74.81 95 ASP A C 1
ATOM 789 O O . ASP A 1 95 ? -9.588 2.007 12.676 1.00 74.81 95 ASP A O 1
ATOM 793 N N . ASN A 1 96 ? -10.531 0.250 13.710 1.00 60.78 96 ASN A N 1
ATOM 794 C CA . ASN A 1 96 ? -11.426 -0.179 12.628 1.00 60.78 96 ASN A CA 1
ATOM 795 C C . ASN A 1 96 ? -12.556 0.844 12.335 1.00 60.78 96 ASN A C 1
ATOM 797 O O . ASN A 1 96 ? -13.665 0.513 11.918 1.00 60.78 96 ASN A O 1
ATOM 801 N N . LYS A 1 97 ? -12.292 2.124 12.611 1.00 68.69 97 LYS A N 1
ATOM 802 C CA . LYS A 1 97 ? -13.122 3.272 12.276 1.00 68.69 97 LYS A CA 1
ATOM 803 C C . LYS A 1 97 ? -13.156 3.448 10.758 1.00 68.69 97 LYS A C 1
ATOM 805 O O . LYS A 1 97 ? -12.295 2.987 10.011 1.00 68.69 97 LYS A O 1
ATOM 810 N N . THR A 1 98 ? -14.133 4.226 10.309 1.00 69.94 98 THR A N 1
ATOM 811 C CA . THR A 1 98 ? -14.498 4.444 8.903 1.00 69.94 98 THR A CA 1
ATOM 812 C C . THR A 1 98 ? -13.349 4.818 7.960 1.00 69.94 98 THR A C 1
ATOM 814 O O . THR A 1 98 ? -13.490 4.640 6.754 1.00 69.94 98 THR A O 1
ATOM 817 N N . TYR A 1 99 ? -12.233 5.365 8.451 1.00 82.31 99 TYR A N 1
ATOM 818 C CA . TYR A 1 99 ? -11.123 5.777 7.588 1.00 82.31 99 TYR A CA 1
ATOM 819 C C . TYR A 1 99 ? -10.163 4.640 7.241 1.00 82.31 99 TYR A C 1
ATOM 821 O O . TYR A 1 99 ? -9.913 4.438 6.054 1.00 82.31 99 TYR A O 1
ATOM 829 N N . TRP A 1 100 ? -9.668 3.877 8.223 1.00 88.56 100 TRP A N 1
ATOM 830 C CA . TRP A 1 100 ? -8.783 2.745 7.925 1.00 88.56 100 TRP A CA 1
ATOM 831 C C . TRP A 1 100 ? -9.515 1.674 7.117 1.00 88.56 100 TRP A C 1
ATOM 833 O O . TRP A 1 100 ? -8.989 1.157 6.140 1.00 88.56 100 TRP A O 1
ATOM 843 N N . PHE A 1 101 ? -10.799 1.462 7.410 1.00 88.62 101 PHE A N 1
ATOM 844 C CA . PHE A 1 101 ? -11.656 0.597 6.603 1.00 88.62 101 PHE A CA 1
ATOM 845 C C . PHE A 1 101 ? -11.723 1.018 5.119 1.00 88.62 101 PHE A C 1
ATOM 847 O O . PHE A 1 101 ? -11.757 0.171 4.229 1.00 88.62 101 PHE A O 1
ATOM 854 N N . LYS A 1 102 ? -11.714 2.325 4.811 1.00 91.31 102 LYS A N 1
ATOM 855 C CA . LYS A 1 102 ? -11.662 2.809 3.416 1.00 91.31 102 LYS A CA 1
ATOM 856 C C . LYS A 1 102 ? -10.313 2.529 2.763 1.00 91.31 102 LYS A C 1
ATOM 858 O O . LYS A 1 102 ? -10.297 2.126 1.606 1.00 91.31 102 LYS A O 1
ATOM 863 N N . VAL A 1 103 ? -9.217 2.754 3.492 1.00 93.88 103 VAL A N 1
ATOM 864 C CA . VAL A 1 103 ? -7.856 2.418 3.043 1.00 93.88 103 VAL A CA 1
ATOM 865 C C . VAL A 1 103 ? -7.789 0.932 2.698 1.00 93.88 103 VAL A C 1
ATOM 867 O O . VAL A 1 103 ? -7.445 0.584 1.574 1.00 93.88 103 VAL A O 1
ATOM 870 N N . ASN A 1 104 ? -8.235 0.081 3.620 1.00 94.56 104 ASN A N 1
ATOM 871 C CA . ASN A 1 104 ? -8.237 -1.366 3.467 1.00 94.56 104 ASN A CA 1
ATOM 872 C C . ASN A 1 104 ? -9.016 -1.835 2.230 1.00 94.56 104 ASN A C 1
ATOM 874 O O . ASN A 1 104 ? -8.457 -2.535 1.388 1.00 94.56 104 ASN A O 1
ATOM 878 N N . ASN A 1 105 ? -10.262 -1.381 2.060 1.00 94.00 105 ASN A N 1
ATOM 879 C CA . ASN A 1 105 ? -11.069 -1.757 0.896 1.00 94.00 105 ASN A CA 1
ATOM 880 C C . ASN A 1 105 ? -10.447 -1.292 -0.427 1.00 94.00 105 ASN A C 1
ATOM 882 O O . ASN A 1 105 ? -10.420 -2.053 -1.389 1.00 94.00 105 ASN A O 1
ATOM 886 N N . LEU A 1 106 ? -9.917 -0.063 -0.482 1.00 96.25 106 LEU A N 1
ATOM 887 C CA . LEU A 1 106 ? -9.241 0.432 -1.685 1.00 96.25 106 LEU A CA 1
ATOM 888 C C . LEU A 1 106 ? -8.013 -0.418 -2.023 1.00 96.25 106 LEU A C 1
ATOM 890 O O . LEU A 1 106 ? -7.792 -0.735 -3.190 1.00 96.25 106 LEU A O 1
ATOM 894 N N . SER A 1 107 ? -7.226 -0.806 -1.020 1.00 97.00 107 SER A N 1
ATOM 895 C CA . SER A 1 107 ? -6.055 -1.659 -1.216 1.00 97.00 107 SER A CA 1
ATOM 896 C C . SER A 1 107 ? -6.430 -3.061 -1.685 1.00 97.00 107 SER A C 1
ATOM 898 O O . SER A 1 107 ? -5.806 -3.562 -2.619 1.00 97.00 107 SER A O 1
ATOM 900 N N . LEU A 1 108 ? -7.472 -3.670 -1.112 1.00 96.56 108 LEU A N 1
ATOM 901 C CA . LEU A 1 108 ? -7.992 -4.966 -1.558 1.00 96.56 108 LEU A CA 1
ATOM 902 C C . LEU A 1 108 ? -8.489 -4.915 -3.010 1.00 96.56 108 LEU A C 1
ATOM 904 O O . LEU A 1 108 ? -8.125 -5.778 -3.811 1.00 96.56 108 LEU A O 1
ATOM 908 N N . ASP A 1 109 ? -9.241 -3.874 -3.377 1.00 96.44 109 ASP A N 1
ATOM 909 C CA . ASP A 1 109 ? -9.713 -3.666 -4.750 1.00 96.44 109 ASP A CA 1
ATOM 910 C C . ASP A 1 109 ? -8.541 -3.529 -5.738 1.00 96.44 109 ASP A C 1
ATOM 912 O O . ASP A 1 109 ? -8.575 -4.087 -6.840 1.00 96.44 109 ASP A O 1
ATOM 916 N N . ILE A 1 110 ? -7.490 -2.792 -5.361 1.00 96.94 110 ILE A N 1
ATOM 917 C CA . ILE A 1 110 ? -6.282 -2.634 -6.183 1.00 96.94 110 ILE A CA 1
ATOM 918 C C . ILE A 1 110 ? -5.562 -3.978 -6.333 1.00 96.94 110 ILE A C 1
ATOM 920 O O . ILE A 1 110 ? -5.259 -4.372 -7.459 1.00 96.94 110 ILE A O 1
ATOM 924 N N . LEU A 1 111 ? -5.334 -4.712 -5.239 1.00 96.50 111 LEU A N 1
ATOM 925 C CA . LEU A 1 111 ? -4.701 -6.037 -5.272 1.00 96.50 111 LEU A CA 1
ATOM 926 C C . LEU A 1 111 ? -5.457 -6.998 -6.196 1.00 96.50 111 LEU A C 1
ATOM 928 O O . LEU A 1 111 ? -4.841 -7.669 -7.028 1.00 96.50 111 LEU A O 1
ATOM 932 N N . GLN A 1 112 ? -6.791 -7.005 -6.122 1.00 95.75 112 GLN A N 1
ATOM 933 C CA . GLN A 1 112 ? -7.632 -7.826 -6.987 1.00 95.75 112 GLN A CA 1
ATOM 934 C C . GLN A 1 112 ? -7.484 -7.444 -8.467 1.00 95.75 112 GLN A C 1
ATOM 936 O O . GLN A 1 112 ? -7.332 -8.326 -9.316 1.00 95.75 112 GLN A O 1
ATOM 941 N N . LYS A 1 113 ? -7.494 -6.145 -8.797 1.00 95.00 113 LYS A N 1
ATOM 942 C CA . LYS A 1 113 ? -7.312 -5.663 -10.180 1.00 95.00 113 LYS A CA 1
ATOM 943 C C . LYS A 1 113 ? -5.935 -6.011 -10.739 1.00 95.00 113 LYS A C 1
ATOM 945 O O . LYS A 1 113 ? -5.831 -6.361 -11.912 1.00 95.00 113 LYS A O 1
ATOM 950 N N . LEU A 1 114 ? -4.909 -5.971 -9.891 1.00 93.62 114 LEU A N 1
ATOM 951 C CA . LEU A 1 114 ? -3.541 -6.376 -10.221 1.00 93.62 114 LEU A CA 1
ATOM 952 C C . LEU A 1 114 ? -3.349 -7.897 -10.270 1.00 93.62 114 LEU A C 1
ATOM 954 O O . LEU A 1 114 ? -2.292 -8.358 -10.693 1.00 93.62 114 LEU A O 1
ATOM 958 N N . ARG A 1 115 ? -4.349 -8.679 -9.837 1.00 93.88 115 ARG A N 1
ATOM 959 C CA . ARG A 1 115 ? -4.266 -10.141 -9.681 1.00 93.88 115 ARG A CA 1
ATOM 960 C C . ARG A 1 115 ? -3.100 -10.567 -8.785 1.00 93.88 115 ARG A C 1
ATOM 962 O O . ARG A 1 115 ? -2.457 -11.586 -9.030 1.00 93.88 115 ARG A O 1
ATOM 969 N N . LEU A 1 116 ? -2.821 -9.770 -7.758 1.00 92.50 116 LEU A N 1
ATOM 970 C CA . LEU A 1 116 ? -1.804 -10.076 -6.765 1.00 92.50 116 LEU A CA 1
ATOM 971 C C . LEU A 1 116 ? -2.431 -10.880 -5.633 1.00 92.50 116 LEU A C 1
ATOM 973 O O . LEU A 1 116 ? -3.470 -10.508 -5.089 1.00 92.50 116 LEU A O 1
ATOM 977 N N . ASN A 1 117 ? -1.770 -11.971 -5.262 1.00 92.19 117 ASN A N 1
ATOM 978 C CA . ASN A 1 117 ? -2.123 -12.696 -4.053 1.00 92.19 117 ASN A CA 1
ATOM 979 C C . ASN A 1 117 ? -1.660 -11.886 -2.846 1.00 92.19 117 ASN A C 1
ATOM 981 O O . ASN A 1 117 ? -0.535 -11.386 -2.827 1.00 92.19 117 ASN A O 1
ATOM 985 N N . TYR A 1 118 ? -2.532 -11.770 -1.850 1.00 94.25 118 TYR A N 1
ATOM 986 C CA . TYR A 1 118 ? -2.165 -11.187 -0.570 1.00 94.25 118 TYR A CA 1
ATOM 987 C C . TYR A 1 118 ? -1.065 -12.025 0.094 1.00 94.25 118 TYR A C 1
ATOM 989 O O . TYR A 1 118 ? -1.160 -13.254 0.147 1.00 94.25 118 TYR A O 1
ATOM 997 N N . ILE A 1 119 ? -0.046 -11.339 0.603 1.00 95.50 119 ILE A N 1
ATOM 998 C CA . ILE A 1 119 ? 1.001 -11.888 1.461 1.00 95.50 119 ILE A CA 1
ATOM 999 C C . ILE A 1 119 ? 0.999 -11.034 2.726 1.00 95.50 119 ILE A C 1
ATOM 1001 O O . ILE A 1 119 ? 0.825 -9.818 2.649 1.00 95.50 119 ILE A O 1
ATOM 1005 N N . GLU A 1 120 ? 1.154 -11.669 3.883 1.00 96.19 120 GLU A N 1
ATOM 1006 C CA . GLU A 1 120 ? 1.256 -10.948 5.150 1.00 96.19 120 GLU A CA 1
ATOM 1007 C C . GLU A 1 120 ? 2.491 -10.010 5.125 1.00 96.19 120 GLU A C 1
ATOM 1009 O O . GLU A 1 120 ? 3.543 -10.422 4.628 1.00 96.19 120 GLU A O 1
ATOM 1014 N N . PRO A 1 121 ? 2.379 -8.744 5.581 1.00 95.75 121 PRO A N 1
ATOM 1015 C CA . PRO A 1 121 ? 3.429 -7.739 5.414 1.00 95.75 121 PRO A CA 1
ATOM 1016 C C . PRO A 1 121 ? 4.808 -8.120 5.954 1.00 95.75 121 PRO A C 1
ATOM 1018 O O . PRO A 1 121 ? 5.787 -7.949 5.231 1.00 95.75 121 PRO A O 1
ATOM 1021 N N . LEU A 1 122 ? 4.909 -8.643 7.180 1.00 94.62 122 LEU A N 1
ATOM 1022 C CA . LEU A 1 122 ? 6.201 -9.006 7.776 1.00 94.62 122 LEU A CA 1
ATOM 1023 C C . LEU A 1 122 ? 6.842 -10.169 7.015 1.00 94.62 122 LEU A C 1
ATOM 1025 O O . LEU A 1 122 ? 8.005 -10.095 6.634 1.00 94.62 122 LEU A O 1
ATOM 1029 N N . THR A 1 123 ? 6.042 -11.172 6.656 1.00 95.19 123 THR A N 1
ATOM 1030 C CA . THR A 1 123 ? 6.448 -12.283 5.790 1.00 95.19 123 THR A CA 1
ATOM 1031 C C . THR A 1 123 ? 6.949 -11.771 4.435 1.00 95.19 123 THR A C 1
ATOM 1033 O O . THR A 1 123 ? 7.902 -12.301 3.864 1.00 95.19 123 THR A O 1
ATOM 1036 N N . PHE A 1 124 ? 6.307 -10.746 3.868 1.00 95.31 124 PHE A N 1
ATOM 1037 C CA . PHE A 1 124 ? 6.755 -10.149 2.611 1.00 95.31 124 PHE A CA 1
ATOM 1038 C C . PHE A 1 124 ? 8.093 -9.416 2.771 1.00 95.31 124 PHE A C 1
ATOM 1040 O O . PHE A 1 124 ? 8.947 -9.553 1.891 1.00 95.31 124 PHE A O 1
ATOM 1047 N N . ILE A 1 125 ? 8.281 -8.687 3.878 1.00 93.12 125 ILE A N 1
ATOM 1048 C CA . ILE A 1 125 ? 9.533 -7.996 4.217 1.00 93.12 125 ILE A CA 1
ATOM 1049 C C . ILE A 1 125 ? 10.688 -8.995 4.301 1.00 93.12 125 ILE A C 1
ATOM 1051 O O . ILE A 1 125 ? 11.660 -8.847 3.560 1.00 93.12 125 ILE A O 1
ATOM 1055 N N . GLU A 1 126 ? 10.534 -10.043 5.113 1.00 91.62 126 GLU A N 1
ATOM 1056 C CA . GLU A 1 126 ? 11.533 -11.104 5.304 1.00 91.62 126 GLU A CA 1
ATOM 1057 C C . GLU A 1 126 ? 11.978 -11.711 3.963 1.00 91.62 126 GLU A C 1
ATOM 1059 O O . GLU A 1 126 ? 13.162 -11.834 3.673 1.00 91.62 126 GLU A O 1
ATOM 1064 N N . ASN A 1 127 ? 11.030 -12.012 3.073 1.00 89.94 127 ASN A N 1
ATOM 1065 C CA . ASN A 1 127 ? 11.338 -12.701 1.818 1.00 89.94 127 ASN A CA 1
ATOM 1066 C C . ASN A 1 127 ? 11.909 -11.808 0.701 1.00 89.94 127 ASN A C 1
ATOM 1068 O O . ASN A 1 127 ? 12.446 -12.338 -0.274 1.00 89.94 127 ASN A O 1
ATOM 1072 N N . ASN A 1 128 ? 11.724 -10.484 0.761 1.00 89.38 128 ASN A N 1
ATOM 1073 C CA . ASN A 1 128 ? 12.014 -9.595 -0.378 1.00 89.38 128 ASN A CA 1
ATOM 1074 C C . ASN A 1 128 ? 12.980 -8.451 -0.058 1.00 89.38 128 ASN A C 1
ATOM 1076 O O . ASN A 1 128 ? 13.550 -7.882 -0.991 1.00 89.38 128 ASN A O 1
ATOM 1080 N N . PHE A 1 129 ? 13.170 -8.117 1.219 1.00 83.50 129 PHE A N 1
ATOM 1081 C CA . PHE A 1 129 ? 13.988 -6.982 1.647 1.00 83.50 129 PHE A CA 1
ATOM 1082 C C . PHE A 1 129 ? 15.098 -7.352 2.630 1.00 83.50 129 PHE A C 1
ATOM 1084 O O . PHE A 1 129 ? 15.960 -6.505 2.873 1.00 83.50 129 PHE A O 1
ATOM 1091 N N . GLU A 1 130 ? 15.137 -8.580 3.162 1.00 65.19 130 GLU A N 1
ATOM 1092 C CA . GLU A 1 130 ? 16.302 -9.016 3.929 1.00 65.19 130 GLU A CA 1
ATOM 1093 C C . GLU A 1 130 ? 17.539 -9.080 3.030 1.00 65.19 130 GLU A C 1
ATOM 1095 O O . GLU A 1 130 ? 17.667 -9.872 2.095 1.00 65.19 130 GLU A O 1
ATOM 1100 N N . VAL A 1 131 ? 18.450 -8.160 3.328 1.00 47.44 131 VAL A N 1
ATOM 1101 C CA . VAL A 1 131 ? 19.818 -8.141 2.842 1.00 47.44 131 VAL A CA 1
ATOM 1102 C C . VAL A 1 131 ? 20.595 -9.112 3.722 1.00 47.44 131 VAL A C 1
ATOM 1104 O O . VAL A 1 131 ? 20.747 -8.865 4.919 1.00 47.44 131 VAL A O 1
ATOM 1107 N N . ASP A 1 132 ? 21.119 -10.183 3.125 1.00 42.16 132 ASP A N 1
ATOM 1108 C CA . ASP A 1 132 ? 22.244 -10.927 3.688 1.00 42.16 132 ASP A CA 1
ATOM 1109 C C . ASP A 1 132 ? 23.385 -9.924 3.933 1.00 42.16 132 ASP A C 1
ATOM 1111 O O . ASP A 1 132 ? 24.148 -9.576 3.027 1.00 42.16 132 ASP A O 1
ATOM 1115 N N . TRP A 1 133 ? 23.510 -9.423 5.163 1.00 42.03 133 TRP A N 1
ATOM 1116 C CA . TRP A 1 133 ? 24.742 -8.791 5.616 1.00 42.03 133 TRP A CA 1
ATOM 1117 C C . TRP A 1 133 ? 25.765 -9.906 5.814 1.00 42.03 133 TRP A C 1
ATOM 1119 O O . TRP A 1 133 ? 26.068 -10.299 6.941 1.00 42.03 133 TRP A O 1
ATOM 1129 N N . ILE A 1 134 ? 26.301 -10.441 4.713 1.00 39.53 134 ILE A N 1
ATOM 1130 C CA . ILE A 1 134 ? 27.558 -11.179 4.780 1.00 39.53 134 ILE A CA 1
ATOM 1131 C C . ILE A 1 134 ? 28.610 -10.139 5.164 1.00 39.53 134 ILE A C 1
ATOM 1133 O O . ILE A 1 134 ? 29.178 -9.447 4.322 1.00 39.53 134 ILE A O 1
ATOM 1137 N N . TYR A 1 135 ? 28.836 -9.996 6.468 1.00 39.31 135 TYR A N 1
ATOM 1138 C CA . TYR A 1 135 ? 30.112 -9.527 6.973 1.00 39.31 135 TYR A CA 1
ATOM 1139 C C . TYR A 1 135 ? 31.143 -10.575 6.547 1.00 39.31 135 TYR A C 1
ATOM 1141 O O . TYR A 1 135 ? 31.379 -11.551 7.257 1.00 39.31 135 TYR A O 1
ATOM 1149 N N . GLU A 1 136 ? 31.726 -10.403 5.362 1.00 37.84 136 GLU A N 1
ATOM 1150 C CA . GLU A 1 136 ? 33.050 -10.956 5.100 1.00 37.84 136 GLU A CA 1
ATOM 1151 C C . GLU A 1 136 ? 34.014 -10.209 6.031 1.00 37.84 136 GLU A C 1
ATOM 1153 O O . GLU A 1 136 ? 34.433 -9.084 5.751 1.00 37.84 136 GLU A O 1
ATOM 1158 N N . ILE A 1 137 ? 34.265 -10.809 7.199 1.00 43.44 137 ILE A N 1
ATOM 1159 C CA . ILE A 1 137 ? 35.415 -10.505 8.058 1.00 43.44 137 ILE A CA 1
ATOM 1160 C C . ILE A 1 137 ? 36.552 -11.438 7.651 1.00 43.44 137 ILE A C 1
ATOM 1162 O O . ILE A 1 137 ? 36.278 -12.654 7.518 1.00 43.44 137 ILE A O 1
#

Organism: NCBI:txid17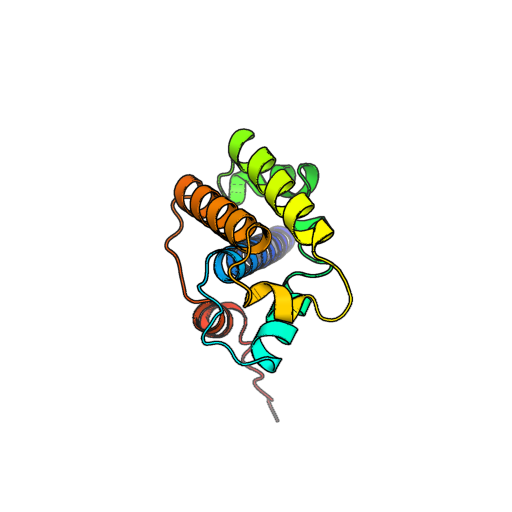56020

Foldseek 3Di:
DVVVVVVVVVLVVLLLLVLLLLLLLQDQCQPPDLVVLVVSCVSCPPSLVQSLQLVNCVVSCVVLVDDPVLSVLSVVLSVLVVVLDDPSSSVVCNVPPPSSVVNNVSSVVSCVVSVHDRDHNVRSCVVPPDDPPPPPD

Secondary structure (DSSP, 8-state):
-HHHHHHHHHHHHHHHHHHHHHHHHHS-GGGS-HHHHHHHHHHHTTTHHHHT-HHHHHHHHHHHT--HHHHHHHHHHHHHHHTT-STTHHHHHH--SHHHHHHHHHHHHHHHHTTPPP--HHHHHHHHH--------

pLDDT: mean 88.18, std 13.34, range [37.84, 98.0]